Protein AF-A0A660Q1L4-F1 (afdb_monomer_lite)

Structure (mmCIF, N/CA/C/O backbone):
data_AF-A0A660Q1L4-F1
#
_entry.id   AF-A0A660Q1L4-F1
#
loop_
_atom_site.group_PDB
_atom_site.id
_atom_site.type_symbol
_atom_site.label_atom_id
_atom_site.label_alt_id
_atom_site.label_comp_id
_atom_site.label_asym_id
_atom_site.label_entity_id
_atom_site.label_seq_id
_atom_site.pdbx_PDB_ins_code
_atom_site.Cartn_x
_atom_site.Cartn_y
_atom_site.Cartn_z
_atom_site.occupancy
_atom_site.B_iso_or_equiv
_atom_site.auth_seq_id
_atom_site.auth_comp_id
_atom_site.auth_asym_id
_atom_site.auth_atom_id
_atom_site.pdbx_PDB_model_num
ATOM 1 N N . MET A 1 1 ? -14.025 -11.955 12.104 1.00 88.88 1 MET A N 1
ATOM 2 C CA . MET A 1 1 ? -14.692 -10.764 12.679 1.00 88.88 1 MET A CA 1
ATOM 3 C C . MET A 1 1 ? -13.837 -10.247 13.818 1.00 88.88 1 MET A C 1
ATOM 5 O O . MET A 1 1 ? -13.315 -11.063 14.570 1.00 88.88 1 MET A O 1
ATOM 9 N N . PHE A 1 2 ? -13.688 -8.931 13.938 1.00 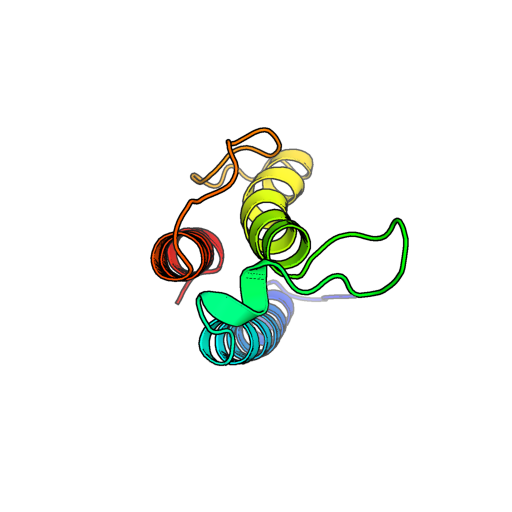96.81 2 PHE A N 1
ATOM 10 C CA . PHE A 1 2 ? -12.984 -8.314 15.060 1.00 96.81 2 PHE A CA 1
ATOM 11 C C . PHE A 1 2 ? -13.970 -8.067 16.201 1.00 96.81 2 PHE A C 1
ATOM 13 O O . PHE A 1 2 ? -15.057 -7.544 15.976 1.00 96.81 2 PHE A O 1
ATOM 20 N N . THR A 1 3 ? -13.611 -8.485 17.412 1.00 97.25 3 THR A N 1
ATOM 21 C CA . THR A 1 3 ? -14.435 -8.319 18.622 1.00 97.25 3 THR A CA 1
ATOM 22 C C . THR A 1 3 ? -14.035 -7.088 19.431 1.00 97.25 3 THR A C 1
ATOM 24 O O . THR A 1 3 ? -14.799 -6.637 20.279 1.00 97.25 3 THR A O 1
ATOM 27 N N . THR A 1 4 ? -12.852 -6.531 19.165 1.00 98.38 4 THR A N 1
ATOM 28 C CA . THR A 1 4 ? -12.324 -5.315 19.786 1.00 98.38 4 THR A CA 1
ATOM 29 C C . THR A 1 4 ? -11.579 -4.482 18.747 1.00 98.38 4 THR A C 1
ATOM 31 O O . THR A 1 4 ? -11.125 -5.006 17.726 1.00 98.38 4 THR A O 1
ATOM 34 N N . ILE A 1 5 ? -11.417 -3.187 19.028 1.00 97.12 5 ILE A N 1
ATOM 35 C CA . ILE A 1 5 ? -10.587 -2.291 18.209 1.00 97.12 5 ILE A CA 1
ATOM 36 C C . ILE A 1 5 ? -9.133 -2.772 18.207 1.00 97.12 5 ILE A C 1
ATOM 38 O O . ILE A 1 5 ? -8.521 -2.819 17.148 1.00 97.12 5 ILE A O 1
ATOM 42 N N . GLN A 1 6 ? -8.603 -3.198 19.359 1.00 97.75 6 GLN A N 1
ATOM 43 C CA . GLN A 1 6 ? -7.219 -3.671 19.454 1.00 97.75 6 GLN A CA 1
ATOM 44 C C . GLN A 1 6 ? -6.956 -4.870 18.538 1.00 97.75 6 GLN A C 1
ATOM 46 O O . GLN A 1 6 ? -5.971 -4.875 17.816 1.00 97.75 6 GLN A O 1
ATOM 51 N N . HIS A 1 7 ? -7.877 -5.837 18.483 1.00 97.94 7 HIS A N 1
ATOM 52 C CA . HIS A 1 7 ? -7.738 -6.980 17.581 1.00 97.94 7 HIS A CA 1
ATOM 53 C C . HIS A 1 7 ? -7.703 -6.542 16.104 1.00 97.94 7 HIS A C 1
ATOM 55 O O . HIS A 1 7 ? -6.938 -7.098 15.318 1.00 97.94 7 HIS A O 1
ATOM 61 N N . PHE A 1 8 ? -8.495 -5.532 15.722 1.00 96.50 8 PHE A N 1
ATOM 62 C CA . PHE A 1 8 ? -8.407 -4.946 14.382 1.00 96.50 8 PHE A CA 1
ATOM 63 C C . PHE A 1 8 ? -7.050 -4.274 14.144 1.00 96.50 8 PHE A C 1
ATOM 65 O O . PHE A 1 8 ? -6.438 -4.529 13.113 1.00 96.50 8 PHE A O 1
ATOM 72 N N . VAL A 1 9 ? -6.571 -3.460 15.089 1.00 96.38 9 VAL A N 1
ATOM 73 C CA . VAL A 1 9 ? -5.290 -2.741 14.979 1.00 96.38 9 VAL A CA 1
ATOM 74 C C . VAL A 1 9 ? -4.113 -3.710 14.870 1.00 96.38 9 VAL A C 1
ATOM 76 O O . VAL A 1 9 ? -3.291 -3.560 13.973 1.00 96.38 9 VAL A O 1
ATOM 79 N N . ASP A 1 10 ? -4.060 -4.749 15.703 1.00 96.56 10 ASP A N 1
ATOM 80 C CA . ASP A 1 10 ? -2.978 -5.741 15.668 1.00 96.56 10 ASP A CA 1
ATOM 81 C C . ASP A 1 10 ? -2.936 -6.476 14.320 1.00 96.56 10 ASP A C 1
ATOM 83 O O . ASP A 1 10 ? -1.872 -6.680 13.730 1.00 96.56 10 ASP A O 1
ATOM 87 N N . HIS A 1 11 ? -4.109 -6.849 13.798 1.00 97.06 11 HIS A N 1
ATOM 88 C CA . HIS A 1 11 ? -4.217 -7.487 12.490 1.00 97.06 11 HIS A CA 1
ATOM 89 C C . HIS A 1 11 ? -3.865 -6.534 11.343 1.00 97.06 11 HIS A C 1
ATOM 91 O O . HIS A 1 11 ? -3.208 -6.940 10.379 1.00 97.06 11 HIS A O 1
ATOM 97 N N . TRP A 1 12 ? -4.307 -5.278 11.442 1.00 96.75 12 TRP A N 1
ATOM 98 C CA . TRP A 1 12 ? -3.988 -4.231 10.483 1.00 96.75 12 TRP A CA 1
ATOM 99 C C . TRP A 1 12 ? -2.480 -4.029 10.396 1.00 96.75 12 TRP A C 1
ATOM 101 O O . TRP A 1 12 ? -1.949 -4.155 9.301 1.00 96.75 12 TRP A O 1
ATOM 111 N N . ASN A 1 13 ? -1.793 -3.851 11.528 1.00 96.88 13 ASN A N 1
ATOM 112 C CA . ASN A 1 13 ? -0.345 -3.642 11.584 1.00 96.88 13 ASN A CA 1
ATOM 113 C C . ASN A 1 13 ? 0.432 -4.804 10.950 1.00 96.88 13 ASN A C 1
ATOM 115 O O . ASN A 1 13 ? 1.321 -4.595 10.131 1.00 96.88 13 ASN A O 1
ATOM 119 N N . GLY A 1 14 ? 0.059 -6.052 11.254 1.00 96.62 14 GLY A N 1
ATOM 120 C CA . GLY A 1 14 ? 0.705 -7.210 10.631 1.00 96.62 14 GLY A CA 1
ATOM 121 C C . GLY A 1 14 ? 0.506 -7.266 9.109 1.00 96.62 14 GLY A C 1
ATOM 122 O O . GLY A 1 14 ? 1.427 -7.601 8.361 1.00 96.62 14 GLY A O 1
ATOM 123 N N . THR A 1 15 ? -0.693 -6.921 8.636 1.00 96.38 15 THR A N 1
ATOM 124 C CA . THR A 1 15 ? -1.028 -6.932 7.203 1.00 96.38 15 THR A CA 1
ATOM 125 C C . THR A 1 15 ? -0.390 -5.758 6.463 1.00 96.38 15 THR A C 1
ATOM 127 O O . THR A 1 15 ? 0.103 -5.927 5.341 1.00 96.38 15 THR A O 1
ATOM 130 N N . SER A 1 16 ? -0.374 -4.575 7.080 1.00 97.75 16 SER A N 1
ATOM 131 C CA . SER A 1 16 ? 0.217 -3.378 6.499 1.00 97.75 16 SER A CA 1
ATOM 132 C C . SER A 1 16 ? 1.731 -3.506 6.404 1.00 97.75 16 SER A C 1
ATOM 134 O O . SER A 1 16 ? 2.290 -3.237 5.344 1.00 97.75 16 SER A O 1
ATOM 136 N N . ASP A 1 17 ? 2.390 -4.061 7.421 1.00 97.69 17 ASP A N 1
ATOM 137 C CA . ASP A 1 17 ? 3.818 -4.380 7.372 1.00 97.69 17 ASP A CA 1
ATOM 138 C C . ASP A 1 17 ? 4.155 -5.400 6.285 1.00 97.69 17 ASP A C 1
ATOM 140 O O . ASP A 1 17 ? 5.138 -5.241 5.556 1.00 97.69 17 ASP A O 1
ATOM 144 N N . GLY A 1 18 ? 3.337 -6.447 6.140 1.00 98.06 18 GLY A N 1
ATOM 145 C CA . GLY A 1 18 ? 3.491 -7.422 5.061 1.00 98.06 18 GLY A CA 1
ATOM 146 C C . GLY A 1 18 ? 3.397 -6.766 3.682 1.00 98.06 18 GLY A C 1
ATOM 147 O O . GLY A 1 18 ? 4.249 -6.992 2.823 1.00 98.06 18 GLY A O 1
ATOM 148 N N . THR A 1 19 ? 2.407 -5.895 3.497 1.00 98.12 19 THR A N 1
ATOM 149 C CA . THR A 1 19 ? 2.215 -5.137 2.253 1.00 98.12 19 THR A CA 1
ATOM 150 C C . THR A 1 19 ? 3.387 -4.192 1.994 1.00 98.12 19 THR A C 1
ATOM 152 O O . THR A 1 19 ? 3.935 -4.186 0.894 1.00 98.12 19 THR A O 1
ATOM 155 N N . ARG A 1 20 ? 3.843 -3.459 3.016 1.00 97.88 20 ARG A N 1
ATOM 156 C CA . ARG A 1 20 ? 4.991 -2.547 2.936 1.00 97.88 20 ARG A CA 1
ATOM 157 C C . ARG A 1 20 ? 6.256 -3.274 2.493 1.00 97.88 20 ARG A C 1
ATOM 159 O O . ARG A 1 20 ? 6.976 -2.784 1.631 1.00 97.88 20 ARG A O 1
ATOM 166 N N . ARG A 1 21 ? 6.508 -4.480 3.014 1.00 98.19 21 ARG A N 1
ATOM 167 C CA . ARG A 1 21 ? 7.642 -5.321 2.587 1.00 98.19 21 ARG A CA 1
ATOM 168 C C . ARG A 1 21 ? 7.566 -5.683 1.106 1.00 98.19 21 ARG A C 1
ATOM 170 O O . ARG A 1 21 ? 8.591 -5.635 0.435 1.00 98.19 21 ARG A O 1
ATOM 177 N N . VAL A 1 22 ? 6.378 -6.006 0.591 1.00 97.75 22 VAL A N 1
ATOM 178 C CA . VAL A 1 22 ? 6.184 -6.284 -0.842 1.00 97.75 22 VAL A CA 1
ATOM 179 C C . VAL A 1 22 ? 6.430 -5.025 -1.675 1.00 97.75 22 VAL A C 1
ATOM 181 O O . VAL A 1 22 ? 7.187 -5.085 -2.637 1.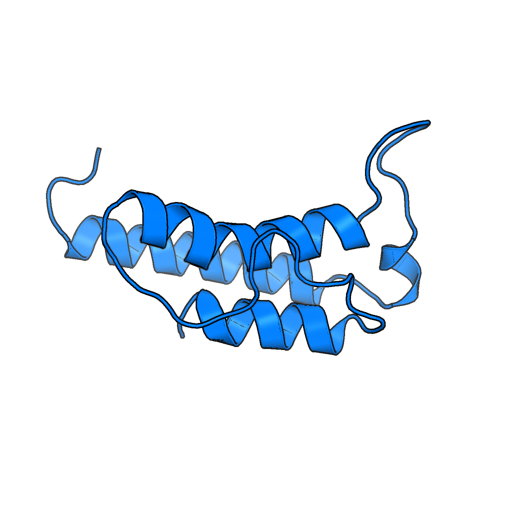00 97.75 22 VAL A O 1
ATOM 184 N N . LEU A 1 23 ? 5.873 -3.874 -1.282 1.00 97.81 23 LEU A N 1
ATOM 185 C CA . LEU A 1 23 ? 6.108 -2.593 -1.968 1.00 97.81 23 LEU A CA 1
ATOM 186 C C . LEU A 1 23 ? 7.592 -2.187 -1.955 1.00 97.81 23 LEU A C 1
ATOM 188 O O . LEU A 1 23 ? 8.107 -1.641 -2.931 1.00 97.81 23 LEU A O 1
ATOM 192 N N . ASN A 1 24 ? 8.307 -2.499 -0.877 1.00 97.56 24 ASN A N 1
ATOM 193 C CA . ASN A 1 24 ? 9.746 -2.265 -0.768 1.00 97.56 24 ASN A CA 1
ATOM 194 C C . ASN A 1 24 ? 10.585 -3.231 -1.615 1.00 97.56 24 ASN A C 1
ATOM 196 O O . ASN A 1 24 ? 11.708 -2.891 -1.972 1.00 97.56 24 ASN A O 1
ATOM 200 N N . ALA A 1 25 ? 10.051 -4.399 -1.974 1.00 97.56 25 ALA A N 1
ATOM 201 C CA . ALA A 1 25 ? 10.710 -5.334 -2.882 1.00 97.56 25 ALA A CA 1
ATOM 202 C C . ALA A 1 25 ? 10.536 -4.962 -4.367 1.00 97.56 25 ALA A C 1
ATOM 204 O O . ALA A 1 25 ? 11.308 -5.434 -5.200 1.00 97.56 25 ALA A O 1
ATOM 205 N N . LEU A 1 26 ? 9.548 -4.124 -4.708 1.00 97.00 26 LEU A N 1
ATOM 206 C CA . LEU A 1 26 ? 9.368 -3.622 -6.071 1.00 97.00 26 LEU A CA 1
ATOM 207 C C . LEU A 1 26 ? 10.517 -2.690 -6.469 1.00 97.00 26 LEU A C 1
ATOM 209 O O . LEU A 1 26 ? 11.010 -1.902 -5.663 1.00 97.00 26 LEU A O 1
ATOM 213 N N . THR A 1 27 ? 10.903 -2.745 -7.738 1.00 97.31 27 THR A N 1
ATOM 214 C CA . THR A 1 27 ? 11.847 -1.817 -8.371 1.00 97.31 27 THR A CA 1
ATOM 215 C C . THR A 1 27 ? 11.119 -0.921 -9.365 1.00 97.31 27 THR A C 1
ATOM 217 O O . THR A 1 27 ? 10.023 -1.258 -9.819 1.00 97.31 27 THR A O 1
ATOM 220 N N . GLN A 1 28 ? 11.744 0.191 -9.756 1.00 96.25 28 GLN A N 1
ATOM 221 C CA . GLN A 1 28 ? 11.203 1.062 -10.801 1.00 96.25 28 GLN A CA 1
ATOM 222 C C . GLN A 1 28 ? 10.906 0.288 -12.098 1.00 96.25 28 GLN A C 1
ATOM 224 O O . GLN A 1 28 ? 9.862 0.490 -12.703 1.00 96.25 28 GLN A O 1
ATOM 229 N N . GLU A 1 29 ? 11.782 -0.641 -12.488 1.00 96.12 29 GLU A N 1
ATOM 230 C CA . GLU A 1 29 ? 11.610 -1.478 -13.685 1.00 96.12 29 GLU A CA 1
ATOM 231 C C . GLU A 1 29 ? 10.424 -2.445 -13.558 1.00 96.12 29 GLU A C 1
ATOM 233 O O . GLU A 1 29 ? 9.670 -2.632 -14.509 1.00 96.12 29 GLU A O 1
ATOM 238 N N . SER A 1 30 ? 10.209 -3.018 -12.368 1.00 95.31 30 SER A N 1
ATOM 239 C CA . SER A 1 30 ? 9.102 -3.958 -12.135 1.00 95.31 30 SER A CA 1
ATOM 240 C C . SER A 1 30 ? 7.716 -3.309 -12.245 1.00 95.31 30 SER A C 1
ATOM 242 O O . SER A 1 30 ? 6.720 -4.004 -12.425 1.00 95.31 30 SER A O 1
ATOM 244 N N . LEU A 1 31 ? 7.617 -1.977 -12.157 1.00 94.69 31 LEU A N 1
ATOM 245 C CA . LEU A 1 31 ? 6.335 -1.266 -12.170 1.00 94.69 31 LEU A CA 1
ATOM 246 C C . LEU A 1 31 ? 5.525 -1.508 -13.450 1.00 94.69 31 LEU A C 1
ATOM 248 O O . LEU A 1 31 ? 4.292 -1.593 -13.390 1.00 94.69 31 LEU A O 1
ATOM 252 N N . ASP A 1 32 ? 6.205 -1.646 -14.585 1.00 93.44 32 ASP A N 1
ATOM 253 C CA . ASP A 1 32 ? 5.566 -1.833 -15.887 1.00 93.44 32 ASP A CA 1
ATOM 254 C C . ASP A 1 32 ? 5.257 -3.303 -16.207 1.00 93.44 32 ASP A C 1
ATOM 256 O O . ASP A 1 32 ? 4.595 -3.590 -17.206 1.00 93.44 32 ASP A O 1
ATOM 260 N N . GLU A 1 33 ? 5.645 -4.236 -15.334 1.00 92.62 33 GLU A N 1
ATOM 261 C CA . GLU A 1 33 ? 5.367 -5.657 -15.509 1.00 92.62 33 GLU A CA 1
ATOM 262 C C . GLU A 1 33 ? 3.862 -5.940 -15.380 1.00 92.62 33 GLU A C 1
ATOM 264 O O . GLU A 1 33 ? 3.238 -5.718 -14.336 1.00 92.62 33 GLU A O 1
ATOM 269 N N . ALA A 1 34 ? 3.257 -6.417 -16.469 1.00 91.19 34 ALA A N 1
ATOM 270 C CA . ALA A 1 34 ? 1.875 -6.876 -16.485 1.00 91.19 34 ALA A CA 1
ATOM 271 C C . ALA A 1 34 ? 1.767 -8.274 -15.865 1.00 91.19 34 ALA A C 1
ATOM 273 O O . ALA A 1 34 ? 2.525 -9.172 -16.216 1.00 91.19 34 ALA A O 1
ATOM 274 N N . VAL A 1 35 ? 0.758 -8.491 -15.015 1.00 88.81 35 VAL A N 1
ATOM 275 C CA . VAL A 1 35 ? 0.493 -9.818 -14.414 1.00 88.81 35 VAL A CA 1
ATOM 276 C C . VAL A 1 35 ? 0.061 -10.853 -15.470 1.00 88.81 35 VAL A C 1
ATOM 278 O O . VAL A 1 35 ? 0.148 -12.059 -15.259 1.00 88.81 35 VAL A O 1
ATOM 281 N N . GLY A 1 36 ? -0.412 -10.377 -16.619 1.00 91.19 36 GLY A N 1
ATOM 282 C CA . GLY A 1 36 ? -0.807 -11.170 -17.773 1.00 91.19 36 GLY A CA 1
ATOM 283 C C . GLY A 1 36 ? -1.311 -10.262 -18.890 1.00 91.19 36 GLY A C 1
ATOM 284 O O . GLY A 1 36 ? -1.531 -9.064 -18.687 1.00 91.19 36 GLY A O 1
ATOM 285 N N . GLU A 1 37 ? -1.520 -10.823 -20.076 1.00 92.19 37 GLU A N 1
ATOM 286 C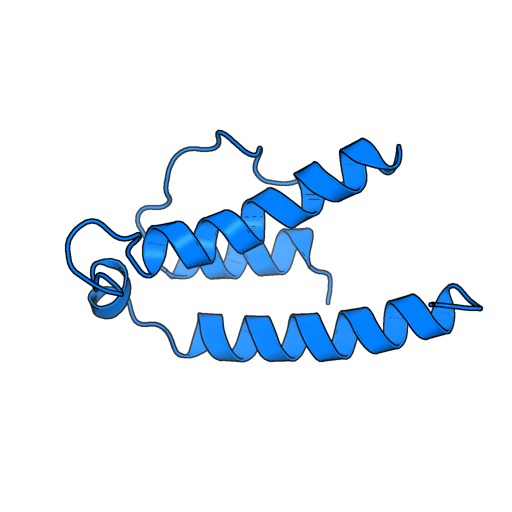 CA . GLU A 1 37 ? -2.037 -10.068 -21.217 1.00 92.19 37 GLU A CA 1
ATOM 287 C C . GLU A 1 37 ? -3.400 -9.432 -20.883 1.00 92.19 37 GLU A C 1
ATOM 289 O O . GLU A 1 37 ? -4.288 -10.080 -20.325 1.00 92.19 37 GLU A O 1
ATOM 294 N N . GLY A 1 38 ? -3.547 -8.132 -21.152 1.00 91.56 38 GLY A N 1
ATOM 295 C CA . GLY A 1 38 ? -4.766 -7.369 -20.853 1.00 91.56 38 GLY A CA 1
ATOM 296 C C . GLY A 1 38 ? -5.044 -7.100 -19.364 1.00 91.56 38 GLY A C 1
ATOM 297 O O . GLY A 1 38 ? -6.083 -6.522 -19.042 1.00 91.56 38 GLY A O 1
ATOM 298 N N . HIS A 1 39 ? -4.148 -7.488 -18.450 1.00 93.50 39 HIS A N 1
ATOM 299 C CA . HIS A 1 39 ? -4.314 -7.283 -17.009 1.00 93.50 39 HIS A CA 1
ATOM 300 C C . HIS A 1 39 ? -3.581 -6.031 -16.506 1.00 93.50 39 HIS A C 1
ATOM 302 O O . HIS A 1 39 ? -2.874 -5.340 -17.237 1.00 93.50 39 HIS A O 1
ATOM 308 N N . ARG A 1 40 ? -3.789 -5.699 -15.225 1.00 93.69 40 ARG A N 1
ATOM 309 C CA . ARG A 1 40 ? -3.086 -4.589 -14.569 1.00 93.69 40 ARG A CA 1
ATOM 310 C C . ARG A 1 40 ? -1.587 -4.899 -14.469 1.00 93.69 40 ARG A C 1
ATOM 312 O O . ARG A 1 40 ? -1.211 -6.045 -14.229 1.00 93.69 40 ARG A O 1
ATOM 319 N N . ASN A 1 41 ? -0.765 -3.861 -14.588 1.00 95.69 41 ASN A N 1
ATOM 320 C CA . ASN A 1 41 ? 0.639 -3.926 -14.199 1.00 95.69 41 ASN A CA 1
ATOM 321 C C . ASN A 1 41 ? 0.818 -3.729 -12.690 1.00 95.69 41 ASN A C 1
ATOM 323 O O . ASN A 1 41 ? -0.120 -3.321 -11.985 1.00 95.69 41 ASN A O 1
ATOM 327 N N . LEU A 1 42 ? 2.024 -4.017 -12.199 1.00 96.12 42 LEU A N 1
ATOM 328 C CA . LEU A 1 42 ? 2.351 -3.877 -10.783 1.00 96.12 42 LEU A CA 1
ATOM 329 C C . LEU A 1 42 ? 2.166 -2.437 -10.296 1.00 96.12 42 LEU A C 1
ATOM 331 O O . LEU A 1 42 ? 1.620 -2.254 -9.209 1.00 96.12 42 LEU A O 1
ATOM 335 N N . LYS A 1 43 ? 2.474 -1.418 -11.115 1.00 96.62 43 LYS A N 1
ATOM 336 C CA . LYS A 1 43 ? 2.225 -0.008 -10.768 1.00 96.62 43 LYS A CA 1
ATOM 337 C C . LYS A 1 43 ? 0.771 0.256 -10.403 1.00 96.62 43 LYS A C 1
ATOM 339 O O . LYS A 1 43 ? 0.468 0.819 -9.351 1.00 96.62 43 LYS A O 1
ATOM 344 N N . ARG A 1 44 ? -0.151 -0.185 -11.261 1.00 96.31 44 ARG A N 1
ATOM 345 C CA . ARG A 1 44 ? -1.585 0.028 -11.062 1.00 96.31 44 ARG A CA 1
ATOM 346 C C . ARG A 1 44 ? -2.115 -0.747 -9.862 1.00 96.31 44 ARG A C 1
ATOM 348 O O . ARG A 1 44 ? -3.035 -0.270 -9.206 1.00 96.31 44 ARG A O 1
ATOM 355 N N . ILE A 1 45 ? -1.574 -1.932 -9.582 1.00 97.06 45 ILE A N 1
ATOM 356 C CA . ILE A 1 45 ? -1.949 -2.720 -8.400 1.00 97.06 45 ILE A CA 1
ATOM 357 C C . ILE A 1 45 ? -1.444 -2.034 -7.127 1.00 97.06 45 ILE A C 1
ATOM 359 O O . ILE A 1 45 ? -2.237 -1.800 -6.218 1.00 97.06 45 ILE A O 1
ATOM 363 N N . ALA A 1 46 ? -0.165 -1.664 -7.088 1.00 97.69 46 ALA A N 1
ATOM 364 C CA . ALA A 1 46 ? 0.466 -1.038 -5.936 1.00 97.69 46 ALA A CA 1
ATOM 365 C C . ALA A 1 46 ? -0.221 0.282 -5.563 1.00 97.69 46 ALA A C 1
ATOM 367 O O . ALA A 1 46 ? -0.639 0.462 -4.422 1.00 97.69 46 ALA A O 1
ATOM 368 N N . TRP A 1 47 ? -0.451 1.168 -6.535 1.00 98.00 47 TRP A N 1
ATOM 369 C CA . TRP A 1 47 ? -1.154 2.420 -6.257 1.00 98.00 47 TRP A CA 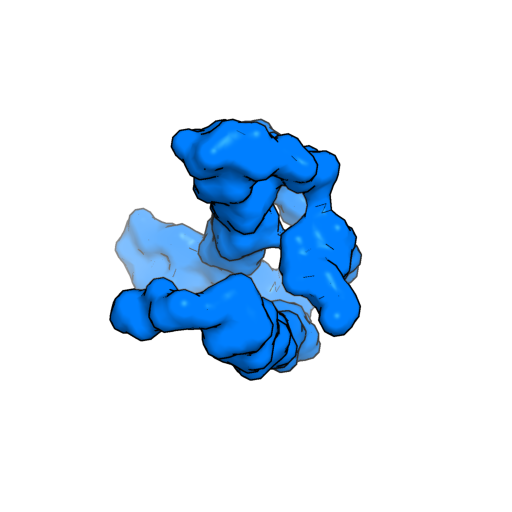1
ATOM 370 C C . TRP A 1 47 ? -2.619 2.220 -5.882 1.00 98.00 47 TRP A C 1
ATOM 372 O O . TRP A 1 47 ? -3.135 2.926 -5.021 1.00 98.00 47 TRP A O 1
ATOM 382 N N . HIS A 1 48 ? -3.299 1.236 -6.479 1.00 97.69 48 HIS A N 1
ATOM 383 C CA . HIS A 1 48 ? -4.670 0.928 -6.089 1.00 97.69 48 HIS A CA 1
ATOM 384 C C . HIS A 1 48 ? -4.760 0.544 -4.609 1.00 97.69 48 HIS A C 1
ATOM 386 O O . HIS A 1 48 ? -5.705 0.958 -3.940 1.00 97.69 48 HIS A O 1
ATOM 392 N N . ILE A 1 49 ? -3.779 -0.191 -4.078 1.00 97.81 49 ILE A N 1
ATOM 393 C CA . ILE A 1 49 ? -3.712 -0.509 -2.647 1.00 97.81 49 ILE A CA 1
ATOM 394 C C . ILE A 1 49 ? -3.604 0.778 -1.817 1.00 97.81 49 ILE A C 1
ATOM 396 O O . ILE A 1 49 ? -4.367 0.935 -0.866 1.00 97.81 49 ILE A O 1
ATOM 400 N N . VAL A 1 50 ? -2.738 1.721 -2.211 1.00 98.12 50 VAL A N 1
ATOM 401 C CA . VAL A 1 50 ? -2.581 3.024 -1.537 1.00 98.12 50 VAL A CA 1
ATOM 402 C C . VAL A 1 50 ? -3.899 3.798 -1.503 1.00 98.12 50 VAL A C 1
ATOM 404 O O . VAL A 1 50 ? -4.383 4.155 -0.432 1.00 98.12 50 VAL A O 1
ATOM 407 N N . THR A 1 51 ? -4.528 4.024 -2.658 1.00 98.06 51 THR A N 1
ATOM 408 C CA . THR A 1 51 ? -5.734 4.864 -2.749 1.00 98.06 51 THR A CA 1
ATOM 409 C C . THR A 1 51 ? -6.967 4.226 -2.104 1.00 98.06 51 THR A C 1
ATOM 411 O O . THR A 1 51 ? -7.888 4.931 -1.691 1.00 98.06 51 THR A O 1
ATOM 414 N N . THR A 1 52 ? -7.013 2.891 -2.020 1.00 97.56 52 THR A N 1
ATOM 415 C CA . THR A 1 52 ? -8.166 2.160 -1.465 1.00 97.56 52 THR A CA 1
ATOM 416 C C . THR A 1 52 ? -8.308 2.377 0.041 1.00 97.56 52 THR A C 1
ATOM 418 O O . THR A 1 52 ? -9.427 2.366 0.549 1.00 97.56 52 THR A O 1
ATOM 421 N N . ILE A 1 53 ? -7.212 2.609 0.768 1.00 97.06 53 ILE A N 1
ATOM 422 C CA . ILE A 1 53 ? -7.240 2.793 2.227 1.00 97.06 53 ILE A CA 1
ATOM 423 C C . ILE A 1 53 ? -8.114 3.999 2.629 1.00 97.06 53 ILE A C 1
ATOM 425 O O . ILE A 1 53 ? -9.125 3.789 3.312 1.00 97.06 53 ILE A O 1
ATOM 429 N N . PRO A 1 54 ? -7.827 5.238 2.178 1.00 96.94 54 PRO A N 1
ATOM 430 C CA . PRO A 1 54 ? -8.682 6.385 2.479 1.00 96.94 54 PRO A CA 1
ATOM 431 C C . PRO A 1 54 ? -10.061 6.287 1.805 1.00 96.94 54 PRO A C 1
ATOM 433 O O . PRO A 1 54 ? -11.053 6.745 2.377 1.00 96.94 54 PRO A O 1
ATOM 436 N N . GLU A 1 55 ? -10.173 5.657 0.627 1.00 97.19 55 GLU A N 1
ATOM 437 C CA . GLU A 1 55 ? -11.464 5.438 -0.038 1.00 97.19 55 GLU A CA 1
ATOM 438 C C . GLU A 1 55 ? -12.414 4.585 0.820 1.00 97.19 55 GLU A C 1
ATOM 440 O O . GLU A 1 55 ? -13.558 4.978 1.071 1.00 97.19 55 GLU A O 1
ATOM 445 N N . MET A 1 56 ? -11.949 3.424 1.283 1.00 96.31 56 MET A N 1
ATOM 446 C CA . MET A 1 56 ? -12.751 2.487 2.064 1.00 96.31 56 MET A CA 1
ATOM 447 C C . MET A 1 56 ? -13.024 3.020 3.466 1.00 96.31 56 MET A C 1
ATOM 449 O O . MET A 1 56 ? -14.158 2.905 3.930 1.00 96.31 56 MET A O 1
ATOM 453 N N . ALA A 1 57 ? -12.047 3.672 4.106 1.00 95.19 57 ALA A N 1
ATOM 454 C CA . ALA A 1 57 ? -12.264 4.356 5.379 1.00 95.19 57 ALA A CA 1
ATOM 455 C C . ALA A 1 57 ? -13.386 5.400 5.262 1.00 95.19 57 ALA A C 1
ATOM 457 O O . ALA A 1 57 ? -14.329 5.398 6.053 1.00 95.19 57 ALA A O 1
ATOM 458 N N . LYS A 1 58 ? -13.379 6.217 4.201 1.00 95.50 58 LYS A N 1
ATOM 459 C CA . LYS A 1 58 ? -14.431 7.216 3.972 1.00 95.50 58 LYS A CA 1
ATOM 460 C C . LYS A 1 58 ? -15.824 6.591 3.873 1.00 95.50 58 LYS A C 1
ATOM 462 O O . LYS A 1 58 ? -16.789 7.184 4.356 1.00 95.50 58 LYS A O 1
ATOM 467 N N . ARG A 1 59 ? -15.951 5.398 3.280 1.00 95.50 59 ARG A N 1
ATOM 468 C CA . ARG A 1 59 ? -17.234 4.676 3.168 1.00 95.50 59 ARG A CA 1
ATOM 469 C C . ARG A 1 59 ? -17.778 4.199 4.519 1.00 95.50 59 ARG A C 1
ATOM 471 O O . ARG A 1 59 ? -18.979 3.971 4.620 1.00 95.50 59 ARG A O 1
ATOM 478 N N . THR A 1 60 ? -16.940 4.087 5.552 1.00 95.19 60 THR A N 1
ATOM 479 C CA . THR A 1 60 ? -17.379 3.783 6.927 1.00 95.19 60 THR A CA 1
ATOM 480 C C . THR A 1 60 ? -17.715 5.037 7.739 1.00 95.19 60 THR A C 1
ATOM 482 O O . THR A 1 60 ? -18.155 4.932 8.881 1.00 95.19 60 THR A O 1
ATOM 485 N N . GLY A 1 61 ? -17.523 6.230 7.164 1.00 96.50 61 GLY A N 1
ATOM 486 C CA . GLY A 1 61 ? -17.631 7.511 7.861 1.00 96.50 61 GLY A CA 1
ATOM 487 C C . GLY A 1 61 ? -16.327 7.969 8.525 1.00 96.50 61 GLY A C 1
ATOM 488 O O . GLY A 1 61 ? -16.272 9.096 9.019 1.00 96.50 61 GLY A O 1
ATOM 489 N N . LEU A 1 62 ? -15.268 7.151 8.497 1.00 94.06 62 LEU A N 1
ATOM 490 C CA . LEU A 1 62 ? -13.943 7.526 8.984 1.00 94.06 62 LEU A CA 1
ATOM 491 C C . LEU A 1 62 ? -13.207 8.356 7.926 1.00 94.06 62 LEU A C 1
ATOM 493 O O . LEU A 1 62 ? -12.961 7.901 6.812 1.00 94.06 62 LEU A O 1
ATOM 497 N N . LYS A 1 63 ? -12.831 9.588 8.265 1.00 92.88 63 LYS A N 1
ATOM 498 C CA . LYS A 1 63 ? -12.038 10.433 7.366 1.00 92.88 63 LYS A CA 1
ATOM 499 C C . LYS A 1 63 ? -10.555 10.178 7.608 1.00 92.88 63 LYS A C 1
ATOM 501 O O . LYS A 1 63 ? -10.077 10.421 8.710 1.00 92.88 63 LYS A O 1
ATOM 506 N N . LEU A 1 64 ? -9.865 9.716 6.571 1.00 92.88 64 LEU A N 1
ATOM 507 C CA . LEU A 1 64 ? -8.409 9.650 6.505 1.00 92.88 64 LEU A CA 1
ATOM 508 C C . LEU A 1 64 ? -7.945 10.544 5.358 1.00 92.88 64 LEU A C 1
ATOM 510 O O . LEU A 1 64 ? -8.526 10.500 4.269 1.00 92.88 64 LEU A O 1
ATOM 514 N N . ASP A 1 65 ? -6.926 11.354 5.619 1.00 93.81 65 ASP A N 1
ATOM 515 C CA . ASP A 1 65 ? -6.254 12.126 4.581 1.00 93.81 65 ASP A CA 1
ATOM 516 C C . ASP A 1 65 ? -5.378 11.198 3.728 1.00 93.81 65 ASP A C 1
ATOM 518 O O . ASP A 1 65 ? -4.889 10.174 4.202 1.00 93.81 65 ASP A O 1
ATOM 522 N N . GLY A 1 66 ? -5.210 11.534 2.450 1.00 93.69 66 GLY A N 1
ATOM 523 C CA . GLY A 1 66 ? -4.403 10.746 1.522 1.00 93.69 66 GLY A CA 1
ATOM 524 C C . GLY A 1 66 ? -4.834 10.894 0.062 1.00 93.69 66 GLY A C 1
ATOM 525 O O . GLY A 1 66 ? -5.766 11.650 -0.248 1.00 93.69 66 GLY A O 1
ATOM 526 N N . PRO A 1 67 ? -4.169 10.170 -0.855 1.00 95.12 67 PRO A N 1
ATOM 527 C CA . PRO A 1 67 ? -4.530 10.147 -2.267 1.00 95.12 67 PRO A CA 1
ATOM 528 C C . PRO A 1 67 ? -5.976 9.681 -2.481 1.00 95.12 67 PRO A C 1
ATOM 530 O O . PRO A 1 67 ? -6.434 8.704 -1.889 1.00 95.12 67 PRO A O 1
ATOM 533 N N . LYS A 1 68 ? -6.712 10.378 -3.353 1.00 93.50 68 LYS A N 1
ATOM 534 C CA . LYS A 1 68 ? -8.072 9.981 -3.749 1.00 93.50 68 LYS A CA 1
ATOM 535 C C . LYS A 1 68 ? -8.041 8.741 -4.648 1.00 93.50 68 LYS A C 1
ATOM 537 O O . LYS A 1 68 ? -7.028 8.452 -5.274 1.00 93.50 68 LYS A O 1
ATOM 542 N N . PHE A 1 69 ? -9.178 8.052 -4.773 1.00 90.44 69 PHE A N 1
ATOM 543 C CA . PHE A 1 69 ? -9.308 6.863 -5.632 1.00 90.44 69 PHE A CA 1
ATOM 544 C C . PHE A 1 69 ? -8.967 7.135 -7.113 1.00 90.44 69 PHE A C 1
ATOM 546 O O . PHE A 1 69 ? -8.528 6.234 -7.823 1.00 90.44 69 PHE A O 1
ATOM 553 N N . ASP A 1 70 ? -9.181 8.369 -7.569 1.00 91.75 70 ASP A N 1
ATOM 554 C CA . ASP A 1 70 ? -8.932 8.861 -8.924 1.00 91.75 70 ASP A CA 1
ATOM 555 C C . ASP A 1 70 ? -7.642 9.688 -9.030 1.00 91.75 70 ASP A C 1
ATOM 557 O O . ASP A 1 70 ? -7.421 10.360 -10.038 1.00 91.75 70 ASP A O 1
ATOM 561 N N . ALA A 1 71 ? -6.786 9.653 -8.000 1.00 95.12 71 ALA A N 1
ATOM 562 C CA . ALA A 1 71 ? -5.488 10.308 -8.042 1.00 95.12 71 ALA A CA 1
ATOM 563 C C . ALA A 1 71 ? -4.660 9.789 -9.234 1.00 95.12 71 ALA A C 1
ATOM 565 O O . ALA A 1 71 ? -4.714 8.590 -9.542 1.00 95.12 71 ALA A O 1
ATOM 566 N N . PRO A 1 72 ? -3.889 10.670 -9.900 1.00 95.81 72 PRO A N 1
ATOM 567 C CA . PRO A 1 72 ? -3.049 10.272 -11.022 1.00 95.81 72 PRO A CA 1
ATOM 568 C C . PRO A 1 72 ? -2.075 9.163 -10.614 1.00 95.81 72 PRO A C 1
ATOM 570 O O . PRO A 1 72 ? -1.718 9.031 -9.443 1.00 95.81 72 PRO A O 1
ATOM 573 N N . MET A 1 73 ? -1.650 8.357 -11.592 1.00 95.62 73 MET A N 1
ATOM 574 C CA . MET A 1 73 ? -0.588 7.385 -11.347 1.00 95.62 73 MET A CA 1
ATOM 575 C C . MET A 1 73 ? 0.699 8.106 -10.948 1.00 95.62 73 MET A C 1
ATOM 577 O O . MET A 1 73 ? 1.086 9.021 -11.674 1.00 95.62 73 MET A O 1
ATOM 581 N N . PRO A 1 74 ? 1.388 7.651 -9.893 1.00 95.81 74 PRO A N 1
ATOM 582 C CA . PRO A 1 74 ? 2.732 8.115 -9.606 1.00 95.81 74 PRO A CA 1
ATOM 583 C C . PRO A 1 74 ? 3.698 7.708 -10.724 1.00 95.81 74 PRO A C 1
ATOM 585 O O . PRO A 1 74 ? 3.457 6.765 -11.505 1.00 95.81 74 PRO A O 1
ATOM 588 N N . GLU A 1 75 ? 4.788 8.457 -10.803 1.00 93.38 75 GLU A N 1
ATOM 589 C CA . GLU A 1 75 ? 5.877 8.249 -11.749 1.00 93.38 75 GLU A CA 1
ATOM 590 C C . GLU A 1 75 ? 6.961 7.354 -11.147 1.00 93.38 75 GLU A C 1
ATOM 592 O O . GLU A 1 75 ? 7.556 6.552 -11.871 1.00 93.38 75 G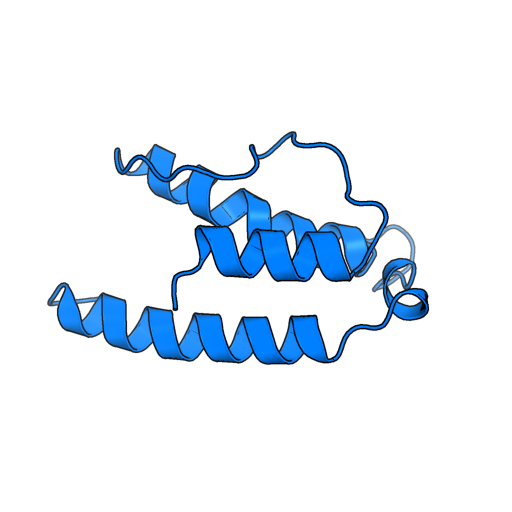LU A O 1
ATOM 597 N N . THR A 1 76 ? 7.171 7.427 -9.829 1.00 96.69 76 THR A N 1
ATOM 598 C CA . THR A 1 76 ? 8.246 6.700 -9.141 1.00 96.69 76 THR A CA 1
ATOM 599 C C . THR A 1 76 ? 7.728 5.668 -8.142 1.00 96.69 76 THR A C 1
ATOM 601 O O . THR A 1 76 ? 6.613 5.755 -7.619 1.00 96.69 76 THR A O 1
ATOM 604 N N . ILE A 1 77 ? 8.550 4.653 -7.863 1.00 97.38 77 ILE A N 1
ATOM 605 C CA . ILE A 1 77 ? 8.263 3.688 -6.797 1.00 97.38 77 ILE A CA 1
ATOM 606 C C . ILE A 1 77 ? 8.307 4.352 -5.411 1.00 97.38 77 ILE A C 1
ATOM 608 O O . ILE A 1 77 ? 7.556 3.959 -4.519 1.00 97.38 77 ILE A O 1
ATOM 612 N N . GLU A 1 78 ? 9.137 5.378 -5.228 1.00 97.94 78 GLU A N 1
ATOM 613 C CA . GLU A 1 78 ? 9.230 6.152 -3.990 1.00 97.94 78 GLU A CA 1
ATOM 614 C C . GLU A 1 78 ? 7.898 6.832 -3.653 1.00 97.94 78 GLU A C 1
ATOM 616 O O . GLU A 1 78 ? 7.418 6.682 -2.533 1.00 97.94 78 GLU A O 1
ATOM 621 N N . GLU A 1 79 ? 7.229 7.456 -4.627 1.00 97.81 79 GLU A N 1
ATOM 622 C CA . GLU A 1 79 ? 5.904 8.067 -4.432 1.00 97.81 79 GLU A CA 1
ATOM 623 C C . GLU A 1 79 ? 4.842 7.042 -3.999 1.00 97.81 79 GLU A C 1
ATOM 625 O O . GLU A 1 79 ? 3.953 7.347 -3.202 1.00 97.81 79 GLU A O 1
ATOM 630 N N . ILE A 1 80 ? 4.930 5.801 -4.494 1.00 98.06 80 ILE A N 1
ATOM 631 C CA . ILE A 1 80 ? 4.035 4.710 -4.078 1.00 98.06 80 ILE A CA 1
ATOM 632 C C . ILE A 1 80 ? 4.308 4.318 -2.625 1.00 98.06 80 ILE A C 1
ATOM 634 O O . ILE A 1 80 ? 3.361 4.134 -1.859 1.00 98.06 80 ILE A O 1
ATOM 638 N N . ARG A 1 81 ? 5.583 4.171 -2.247 1.00 97.88 81 ARG A N 1
ATOM 639 C CA . ARG A 1 81 ? 5.989 3.790 -0.886 1.00 97.88 81 ARG A CA 1
ATOM 640 C C . ARG A 1 81 ? 5.607 4.868 0.120 1.00 97.88 81 ARG A C 1
ATOM 642 O O . ARG A 1 81 ? 4.926 4.568 1.092 1.00 97.88 81 ARG A O 1
ATOM 649 N N . GLU A 1 82 ? 5.949 6.121 -0.159 1.00 96.94 82 GLU A N 1
ATOM 650 C CA . GLU A 1 82 ? 5.581 7.268 0.675 1.00 96.94 82 GLU A CA 1
ATOM 651 C C . GLU A 1 82 ? 4.061 7.432 0.764 1.00 96.94 82 GLU A C 1
ATOM 653 O O . GLU A 1 82 ? 3.509 7.637 1.847 1.00 96.94 82 GLU A O 1
ATOM 658 N N . GLY A 1 83 ? 3.363 7.267 -0.364 1.00 97.12 83 GLY A N 1
ATOM 659 C CA . GLY A 1 83 ? 1.908 7.262 -0.408 1.00 97.12 83 GLY A CA 1
ATOM 660 C C . GLY A 1 83 ? 1.320 6.188 0.504 1.00 97.12 83 GLY A C 1
ATOM 661 O O . GLY A 1 83 ? 0.438 6.495 1.305 1.00 97.12 83 GLY A O 1
ATOM 662 N N . TYR A 1 84 ? 1.833 4.956 0.437 1.00 97.94 84 TYR A N 1
ATOM 663 C CA . TYR A 1 84 ? 1.404 3.863 1.308 1.00 97.94 84 TYR A CA 1
ATOM 664 C C . TYR A 1 84 ? 1.676 4.164 2.784 1.00 97.94 84 TYR A C 1
ATOM 666 O O . TYR A 1 84 ? 0.777 4.032 3.615 1.00 97.94 84 TYR A O 1
ATOM 674 N N . ASP A 1 85 ? 2.887 4.618 3.103 1.00 96.19 85 ASP A N 1
ATOM 675 C CA . ASP A 1 85 ? 3.308 4.935 4.464 1.00 96.19 85 ASP A CA 1
ATOM 676 C C . ASP A 1 85 ? 2.433 6.031 5.086 1.00 96.19 85 ASP A C 1
ATOM 678 O O . ASP A 1 85 ? 2.063 5.933 6.257 1.00 96.19 85 ASP A O 1
ATOM 682 N N . SER A 1 86 ? 2.015 7.015 4.285 1.00 95.75 86 SER A N 1
ATOM 683 C CA . SER A 1 86 ? 1.154 8.110 4.740 1.00 95.75 86 SER A CA 1
ATOM 684 C C . SER A 1 86 ? -0.265 7.677 5.135 1.00 95.75 86 SER A C 1
ATOM 686 O O . SER A 1 86 ? -0.876 8.319 5.989 1.00 95.75 86 SER A O 1
ATOM 688 N N . VAL A 1 87 ? -0.795 6.594 4.550 1.00 96.69 87 VAL A N 1
ATOM 689 C CA . VAL A 1 87 ? -2.191 6.161 4.763 1.00 96.69 87 VAL A CA 1
ATOM 690 C C . VAL A 1 87 ? -2.321 4.884 5.590 1.00 96.69 87 VAL A C 1
ATOM 692 O O . VAL A 1 87 ? -3.369 4.652 6.190 1.00 96.69 87 VAL A O 1
ATOM 695 N N . ALA A 1 88 ? -1.288 4.040 5.623 1.00 94.94 88 ALA A N 1
ATOM 696 C CA . ALA A 1 88 ? -1.327 2.752 6.309 1.00 94.94 88 ALA A CA 1
ATOM 697 C C . ALA A 1 88 ? -1.002 2.843 7.809 1.00 94.94 88 ALA A C 1
ATOM 699 O O . ALA A 1 88 ? -1.280 1.894 8.544 1.00 94.94 88 ALA A O 1
ATOM 700 N N . GLY A 1 89 ? -0.458 3.978 8.262 1.00 83.88 89 GLY A N 1
ATOM 701 C CA . GLY A 1 89 ? 0.060 4.139 9.619 1.00 83.88 89 GLY A CA 1
ATOM 702 C C . GLY A 1 89 ? 1.435 3.490 9.800 1.00 83.88 89 GLY A C 1
ATOM 703 O O . GLY A 1 89 ? 1.906 2.742 8.936 1.00 83.88 89 GLY A O 1
ATOM 704 N N . SER A 1 90 ? 2.091 3.833 10.911 1.00 58.03 90 SER A N 1
ATOM 705 C CA . SER A 1 90 ? 3.362 3.252 11.367 1.00 58.03 90 SER A CA 1
ATOM 706 C C . SER A 1 90 ? 3.159 1.965 12.152 1.00 58.03 90 SER A C 1
ATOM 708 O O . SER A 1 90 ? 2.219 1.931 12.978 1.00 58.03 90 SER A O 1
#

Foldseek 3Di:
DDPDPVSVVVVLVVVLVVLLVVLVPDALVQQQCAPDPPGHGNQVVLVQVLQVQQVVCVVVVHHDDAAHNPHDRDNGSVCSSVSSPRRSDD

Radius of gyration: 14.0 Å; chains: 1; bounding box: 30×23×41 Å

Secondary structure (DSSP, 8-state):
--SSHHHHHHHHHHHHHHHHHHHHH--TGGGG-BSSTTSPBHHHHHHHHHHHHHHHHHHTT----S--TTPPPPSSHHHHHHHHHHHH--

Sequence (90 aa):
MFTTIQHFVDHWNGTSDGTRRVLNALTQESLDEAVGEGHRNLKRIAWHIVTTIPEMAKRTGLKLDGPKFDAPMPETIEEIREGYDSVAGS

pLDDT: mean 95.33, 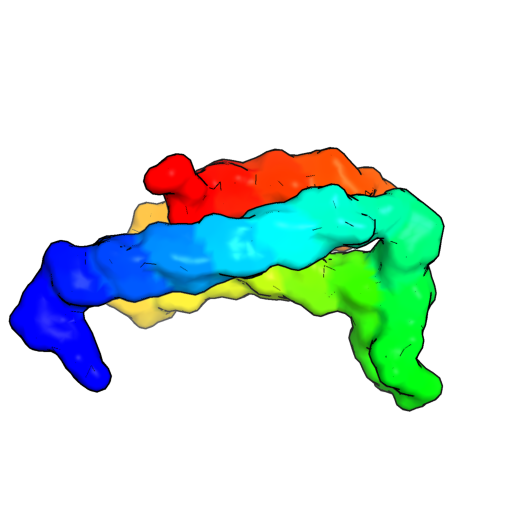std 4.68, range [58.03, 98.38]